Protein AF-A0A1W9HRE6-F1 (afdb_monomer)

Radius of gyration: 14.44 Å; Cα contacts (8 Å, |Δi|>4): 133; chains: 1; bounding box: 29×42×31 Å

Mean predicted aligned error: 3.43 Å

InterPro domains:
  IPR016024 Armadillo-type fold [SSF48371] (7-122)
  IPR018568 Domain of unknown function DUF2019 [PF09450] (14-117)
  IPR042236 Phosphoinositide 3-kinase, accessory (PIK) domain superfamily [G3DSA:1.25.40.70] (9-119)

Nearest PDB structures (foldseek):
  2i9c-assembly1_A  TM=9.253E-01  e=2.534E-08  Rhodopseudomonas palustris
  8rbz-assembly1_d  TM=4.312E-01  e=3.064E+00  Homo sapiens
  5qsx-assembly3_B  TM=4.733E-01  e=9.898E+00  Homo sapiens

pLDDT: mean 94.48, std 10.14, range [32.41, 98.62]

Sequence (124 aa):
MRKKEKIENYTSADLVKLYEENALKMYNALNEYDVKKYNKLYDKNSLIIIELKKRPGDHRRDLLPLLDHTNMGVRFQAANTTFVFAPDKARTVLENIASSRRFPLAGDAGMILSALDDGTGKLD

Organism: NCBI:txid1951219

Solvent-accessible surface area (backbone atoms only — not comparable to full-atom values): 6784 Å² total; per-residue (Å²): 132,81,78,85,72,60,76,87,77,52,52,72,71,55,45,46,52,52,42,49,56,38,30,49,52,27,40,51,21,58,77,67,68,35,59,68,60,22,52,59,34,50,54,53,42,51,53,46,52,54,54,27,50,71,38,92,86,39,48,43,64,74,41,54,72,36,56,74,43,91,51,68,44,33,19,52,55,29,22,54,58,28,23,75,81,40,47,70,64,20,48,53,50,35,52,55,40,30,72,60,71,51,72,67,60,10,56,55,31,43,54,51,52,51,27,50,73,74,62,80,41,84,60,113

Structure (mmCIF, N/CA/C/O backbone):
data_AF-A0A1W9HRE6-F1
#
_entry.id   AF-A0A1W9HRE6-F1
#
loop_
_atom_site.group_PDB
_atom_site.id
_atom_site.type_symbol
_atom_site.label_atom_id
_atom_site.label_alt_id
_atom_site.label_comp_id
_atom_site.label_asym_id
_atom_site.label_entity_id
_atom_site.label_seq_id
_atom_site.pdbx_PDB_ins_code
_atom_site.Cartn_x
_atom_site.Cartn_y
_atom_site.Cartn_z
_atom_site.occupancy
_atom_site.B_iso_or_equiv
_atom_site.auth_seq_id
_atom_site.auth_comp_id
_atom_site.auth_asym_id
_atom_site.auth_atom_id
_atom_site.pdbx_PDB_model_num
ATOM 1 N N . MET A 1 1 ? -9.680 27.231 8.731 1.00 32.41 1 MET A N 1
ATOM 2 C CA . MET A 1 1 ? -9.102 25.923 9.124 1.00 32.41 1 MET A CA 1
ATOM 3 C C . MET A 1 1 ? -10.155 25.144 9.898 1.00 32.41 1 MET A C 1
ATOM 5 O O . MET A 1 1 ? -10.482 25.557 11.002 1.00 32.41 1 MET A O 1
ATOM 9 N N . ARG A 1 2 ? -10.735 24.071 9.339 1.00 38.66 2 ARG A N 1
ATOM 10 C CA . ARG A 1 2 ? -11.579 23.159 10.136 1.00 38.66 2 ARG A CA 1
ATOM 11 C C . ARG A 1 2 ? -10.702 22.534 11.229 1.00 38.66 2 ARG A C 1
ATOM 13 O O . ARG A 1 2 ? -9.559 22.171 10.941 1.00 38.66 2 ARG A O 1
ATOM 20 N N . LYS A 1 3 ? -11.204 22.460 12.471 1.00 47.12 3 LYS A N 1
ATOM 21 C CA . LYS A 1 3 ? -10.594 21.661 13.550 1.00 47.12 3 LYS A CA 1
ATOM 22 C C . LYS A 1 3 ? -10.225 20.303 12.949 1.00 47.12 3 LYS A C 1
ATOM 24 O O . LYS A 1 3 ? -11.060 19.711 12.274 1.00 47.12 3 LYS A O 1
ATOM 29 N N . LYS A 1 4 ? -8.985 19.838 13.132 1.00 60.50 4 LYS A N 1
ATOM 30 C CA . LYS A 1 4 ? -8.623 18.462 12.770 1.00 60.50 4 LYS A CA 1
ATOM 31 C C . LYS A 1 4 ? -9.493 17.540 13.624 1.00 60.50 4 LYS A C 1
ATOM 33 O O . LYS A 1 4 ? -9.202 17.357 14.802 1.00 60.50 4 LYS A O 1
ATOM 38 N N . GLU A 1 5 ? -10.590 17.050 13.063 1.00 71.62 5 GLU A N 1
ATOM 39 C CA . GLU A 1 5 ? -11.383 15.999 13.689 1.00 71.62 5 GLU A CA 1
ATOM 40 C C . GLU A 1 5 ? -10.492 14.776 13.892 1.00 71.62 5 GLU A C 1
ATOM 42 O O . GLU A 1 5 ? -9.625 14.479 13.063 1.00 71.62 5 GLU A O 1
ATOM 47 N N . LYS A 1 6 ? -10.656 14.113 15.039 1.00 86.69 6 LYS A N 1
ATOM 48 C CA . LYS A 1 6 ? -9.903 12.901 15.351 1.00 86.69 6 LYS A CA 1
ATOM 49 C C . LYS A 1 6 ? -10.276 11.813 14.350 1.00 86.69 6 LYS A C 1
ATOM 51 O O . LYS A 1 6 ? -11.442 11.681 13.995 1.00 86.69 6 LYS A O 1
ATOM 56 N N . ILE A 1 7 ? -9.287 11.029 13.931 1.00 89.50 7 ILE A N 1
ATOM 57 C CA . ILE A 1 7 ? -9.458 9.950 12.948 1.00 89.50 7 ILE A CA 1
ATOM 58 C C . ILE A 1 7 ? -10.491 8.899 13.394 1.00 89.50 7 ILE A C 1
ATOM 60 O O . ILE A 1 7 ? -11.217 8.356 12.572 1.00 89.50 7 ILE A O 1
ATOM 64 N N . GLU A 1 8 ? -10.620 8.717 14.708 1.00 90.94 8 GLU A N 1
ATOM 65 C CA . GLU A 1 8 ? -11.601 7.865 15.396 1.00 90.94 8 GLU A CA 1
ATOM 66 C C . GLU A 1 8 ? -13.058 8.209 15.034 1.00 90.94 8 GLU A C 1
ATOM 68 O O . GLU A 1 8 ? -13.923 7.340 15.041 1.00 90.94 8 GLU A O 1
ATOM 73 N N . ASN A 1 9 ? -13.338 9.471 14.689 1.00 92.44 9 ASN A N 1
ATOM 74 C CA . ASN A 1 9 ? -14.693 9.937 14.384 1.00 92.44 9 ASN A CA 1
ATOM 75 C C . ASN A 1 9 ? -15.107 9.685 12.926 1.00 92.44 9 ASN A C 1
ATOM 77 O O . ASN A 1 9 ? -16.263 9.912 12.576 1.0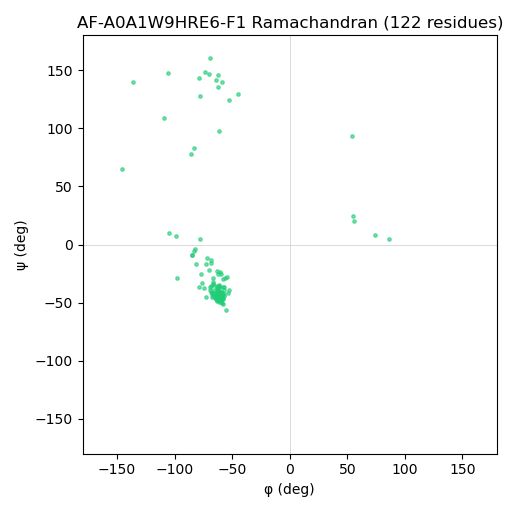0 92.44 9 ASN A O 1
ATOM 81 N N . TYR A 1 10 ? -14.180 9.261 12.064 1.00 94.12 10 TYR A N 1
ATOM 82 C CA . TYR A 1 10 ? -14.472 9.004 10.657 1.00 94.12 10 TYR A CA 1
ATOM 83 C C . TYR A 1 10 ? -15.157 7.647 10.491 1.00 94.12 10 TYR A C 1
ATOM 85 O O . TYR A 1 10 ? -14.817 6.665 11.159 1.00 94.12 10 TYR A O 1
ATOM 93 N N . THR A 1 11 ? -16.101 7.547 9.556 1.00 96.38 11 THR A N 1
ATOM 94 C CA . THR A 1 11 ? -16.631 6.236 9.162 1.00 96.38 11 THR A CA 1
ATOM 95 C C . THR A 1 11 ? -15.562 5.443 8.407 1.00 96.38 11 THR A C 1
ATOM 97 O O . THR A 1 11 ? -14.604 6.019 7.890 1.00 96.38 11 THR A O 1
ATOM 100 N N . SER A 1 12 ? -15.698 4.115 8.316 1.00 96.50 12 SER A N 1
ATOM 101 C CA . SER A 1 12 ? -14.717 3.308 7.569 1.00 96.50 12 SER A CA 1
ATOM 102 C C . SER A 1 12 ? -14.678 3.721 6.095 1.00 96.50 12 SER A C 1
ATOM 104 O O . SER A 1 12 ? -13.603 3.808 5.512 1.00 96.50 12 SER A O 1
ATOM 106 N N . ALA A 1 13 ? -15.827 4.095 5.524 1.00 97.06 13 ALA A N 1
ATOM 107 C CA . ALA A 1 13 ? -15.914 4.623 4.167 1.00 97.06 13 ALA A CA 1
ATOM 108 C C . ALA A 1 13 ? -15.150 5.949 3.996 1.00 97.06 13 ALA A C 1
ATOM 110 O O . ALA A 1 13 ? -14.468 6.137 2.989 1.00 97.06 13 ALA A O 1
ATOM 111 N N . ASP A 1 14 ? -15.221 6.859 4.972 1.00 97.50 14 ASP A N 1
ATOM 112 C CA . ASP A 1 14 ? -14.458 8.111 4.904 1.00 97.50 14 ASP A CA 1
ATOM 113 C C . ASP A 1 14 ? -12.953 7.867 5.065 1.00 97.50 14 ASP A C 1
ATOM 115 O O . ASP A 1 14 ? -12.145 8.506 4.392 1.00 97.50 14 ASP A O 1
ATOM 119 N N . LEU A 1 15 ? -12.568 6.908 5.912 1.00 97.94 15 LEU A N 1
ATOM 120 C CA . LEU A 1 15 ? -11.177 6.480 6.053 1.00 97.94 15 LEU A CA 1
ATOM 121 C C . LEU A 1 15 ? -10.631 5.873 4.757 1.00 97.94 15 LEU A C 1
ATOM 123 O O . LEU A 1 15 ? -9.515 6.212 4.372 1.00 97.94 15 LEU A O 1
ATOM 127 N N . VAL A 1 16 ? -11.412 5.046 4.051 1.00 98.19 16 VAL A N 1
ATOM 128 C CA . VAL A 1 16 ? -11.030 4.500 2.735 1.00 98.19 16 VAL A CA 1
ATOM 129 C C . VAL A 1 16 ? -10.802 5.622 1.718 1.00 98.19 16 VAL A C 1
ATOM 131 O O . VAL A 1 16 ? -9.766 5.636 1.055 1.00 98.19 16 VAL A O 1
ATOM 134 N N . LYS A 1 17 ? -11.701 6.612 1.646 1.00 98.00 17 LYS A N 1
ATOM 135 C CA . LYS A 1 17 ? -11.525 7.777 0.758 1.00 98.00 17 LYS A CA 1
ATOM 136 C C . LYS A 1 17 ? -10.268 8.575 1.101 1.00 98.00 17 LYS A C 1
ATOM 138 O O . LYS A 1 17 ? -9.485 8.919 0.220 1.00 98.00 17 LYS A O 1
ATOM 143 N N . LEU A 1 18 ? -10.037 8.846 2.387 1.00 97.31 18 LEU A N 1
ATOM 144 C CA . LEU A 1 18 ? -8.835 9.554 2.835 1.00 97.31 18 LEU A CA 1
ATOM 145 C C . LEU A 1 18 ? -7.555 8.772 2.529 1.00 97.31 18 LEU A C 1
ATOM 147 O O . LEU A 1 18 ? -6.542 9.377 2.172 1.00 97.31 18 LEU A O 1
ATOM 151 N N . TYR A 1 19 ? -7.597 7.449 2.670 1.00 98.38 19 TYR A N 1
ATOM 152 C CA . TYR A 1 19 ? -6.484 6.564 2.356 1.00 98.38 19 TYR A CA 1
ATOM 153 C C . TYR A 1 19 ? -6.129 6.624 0.869 1.00 98.38 19 TYR A C 1
ATOM 155 O O . TYR A 1 19 ? -4.963 6.822 0.521 1.00 98.38 19 TYR A O 1
ATOM 163 N N . GLU A 1 20 ? -7.135 6.505 -0.001 1.00 98.56 20 GLU A N 1
ATOM 164 C CA . GLU A 1 20 ? -6.996 6.604 -1.455 1.00 98.56 20 GLU A CA 1
ATOM 165 C C . GLU A 1 20 ? -6.411 7.964 -1.861 1.00 98.56 20 GLU A C 1
ATOM 167 O O . GLU A 1 20 ? -5.400 8.034 -2.565 1.00 98.56 20 GLU A O 1
ATOM 172 N N . GLU A 1 21 ? -6.979 9.058 -1.347 1.00 98.25 21 GLU A N 1
ATOM 173 C CA . GLU A 1 21 ? -6.492 10.408 -1.620 1.00 98.25 21 GLU A CA 1
ATOM 174 C C . GLU A 1 21 ? -5.036 10.614 -1.191 1.00 98.25 21 GLU A C 1
ATOM 176 O O . GLU A 1 21 ? -4.256 11.275 -1.884 1.00 98.25 21 GLU A O 1
ATOM 181 N N . ASN A 1 22 ? -4.663 10.108 -0.017 1.00 97.94 22 ASN A N 1
ATOM 182 C CA . ASN A 1 22 ? -3.294 10.199 0.470 1.00 97.94 22 ASN A CA 1
ATOM 183 C C . ASN A 1 22 ? -2.356 9.337 -0.373 1.00 97.94 22 ASN A C 1
ATOM 185 O O . ASN A 1 22 ? -1.279 9.820 -0.707 1.00 97.94 22 ASN A O 1
ATOM 189 N N . ALA A 1 23 ? -2.760 8.129 -0.776 1.00 98.00 23 ALA A N 1
ATOM 190 C CA . ALA A 1 23 ? -1.964 7.265 -1.645 1.00 98.00 23 ALA A CA 1
ATOM 191 C C . ALA A 1 23 ? -1.708 7.917 -3.017 1.00 98.00 23 ALA A C 1
ATOM 193 O O . ALA A 1 23 ? -0.577 7.897 -3.506 1.00 98.00 23 ALA A O 1
ATOM 194 N N . LEU A 1 24 ? -2.707 8.595 -3.595 1.00 98.25 24 LEU A N 1
ATOM 195 C CA . LEU A 1 24 ? -2.529 9.420 -4.798 1.00 98.25 24 LEU A CA 1
ATOM 196 C C . LEU A 1 24 ? -1.508 10.543 -4.572 1.00 98.25 24 LEU A C 1
ATOM 198 O O . LEU A 1 24 ? -0.593 10.741 -5.372 1.00 98.25 24 LEU A O 1
ATOM 202 N N . LYS A 1 25 ? -1.634 11.275 -3.459 1.00 98.25 25 LYS A N 1
ATOM 203 C CA . LYS A 1 25 ? -0.716 12.373 -3.114 1.00 98.25 2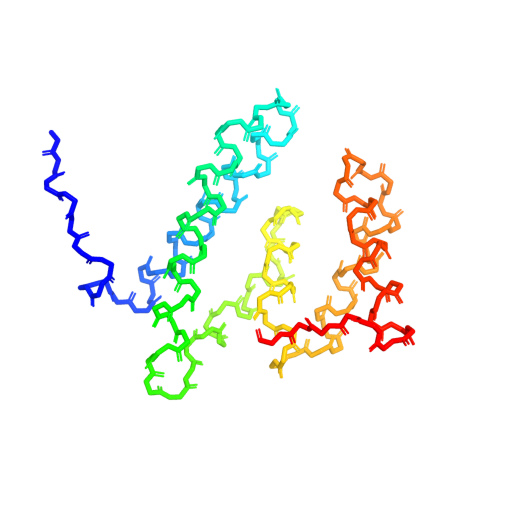5 LYS A CA 1
ATOM 204 C C . LYS A 1 25 ? 0.703 11.865 -2.827 1.00 98.25 25 LYS A C 1
ATOM 206 O O . LYS A 1 25 ? 1.654 12.566 -3.160 1.00 98.25 25 LYS A O 1
ATOM 211 N N . MET A 1 26 ? 0.850 10.675 -2.239 1.00 97.81 26 MET A N 1
ATOM 212 C CA . MET A 1 26 ? 2.137 10.005 -2.022 1.00 97.81 26 MET A CA 1
ATOM 213 C C . MET A 1 26 ? 2.782 9.657 -3.355 1.00 97.81 26 MET A C 1
ATOM 215 O O . MET A 1 26 ? 3.944 9.981 -3.563 1.00 97.81 26 MET A O 1
ATOM 219 N N . TYR A 1 27 ? 2.023 9.068 -4.280 1.00 97.25 27 TYR A N 1
ATOM 220 C CA . TYR A 1 27 ? 2.529 8.746 -5.611 1.00 97.25 27 TYR A CA 1
ATOM 221 C C . TYR A 1 27 ? 3.000 9.993 -6.369 1.00 97.25 27 TYR A C 1
ATOM 223 O O . TYR A 1 27 ? 4.076 9.993 -6.960 1.00 97.25 27 TYR A O 1
ATOM 231 N N . ASN A 1 28 ? 2.244 11.091 -6.291 1.00 97.38 28 ASN A N 1
ATOM 232 C CA . ASN A 1 28 ? 2.664 12.361 -6.882 1.00 97.38 28 ASN A CA 1
ATOM 233 C C . ASN A 1 28 ? 3.928 12.914 -6.210 1.00 97.38 28 ASN A C 1
ATOM 235 O O . ASN A 1 28 ? 4.858 13.296 -6.908 1.00 97.38 28 ASN A O 1
ATOM 239 N N . ALA A 1 29 ? 3.999 12.898 -4.875 1.00 97.38 29 ALA A N 1
ATOM 240 C CA . ALA A 1 29 ? 5.189 13.336 -4.144 1.00 97.38 29 ALA A CA 1
ATOM 241 C C . ALA A 1 29 ? 6.432 12.501 -4.496 1.00 97.38 29 ALA A C 1
ATOM 243 O O . ALA A 1 29 ? 7.522 13.051 -4.607 1.00 97.38 29 ALA A O 1
ATOM 244 N N . LEU A 1 30 ? 6.264 11.195 -4.721 1.00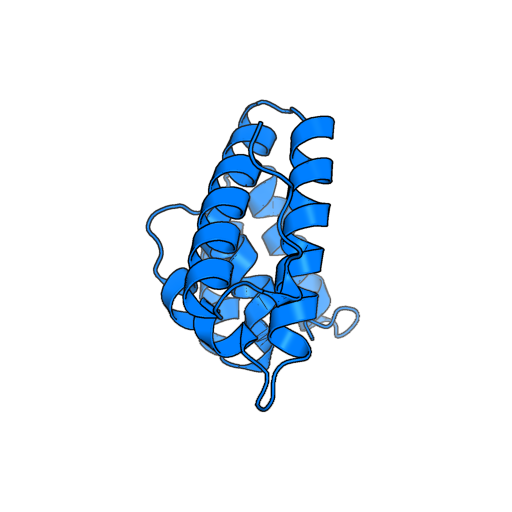 94.88 30 LEU A N 1
ATOM 245 C CA . LEU A 1 30 ? 7.330 10.305 -5.177 1.00 94.88 30 LEU A CA 1
ATOM 246 C C . LEU A 1 30 ? 7.848 10.713 -6.564 1.00 94.88 30 LEU A C 1
ATOM 248 O O . LEU A 1 30 ? 9.054 10.830 -6.753 1.00 94.88 30 LEU A O 1
ATOM 252 N N . ASN A 1 31 ? 6.943 10.993 -7.508 1.00 93.94 31 ASN A N 1
ATOM 253 C CA . ASN A 1 31 ? 7.298 11.461 -8.855 1.00 93.94 31 ASN A CA 1
ATOM 254 C C . ASN A 1 31 ? 7.932 12.865 -8.852 1.00 93.94 31 ASN A C 1
ATOM 256 O O . ASN A 1 31 ? 8.731 13.186 -9.727 1.00 93.94 31 ASN A O 1
ATOM 260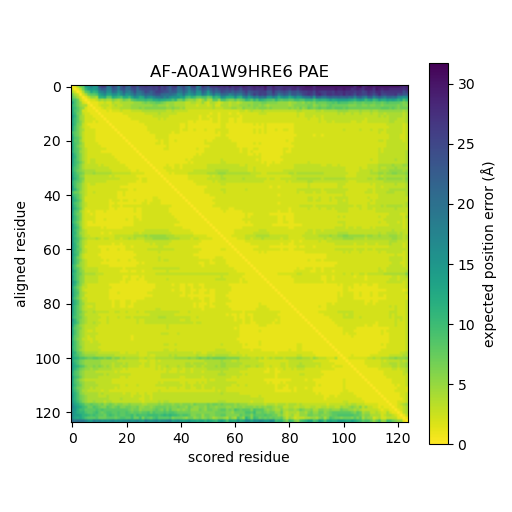 N N . GLU A 1 32 ? 7.580 13.697 -7.871 1.00 96.06 32 GLU A N 1
ATOM 261 C CA . GLU A 1 32 ? 8.154 15.029 -7.635 1.00 96.06 32 GLU A CA 1
ATOM 262 C C . GLU A 1 32 ? 9.485 14.977 -6.857 1.00 96.06 32 GLU A C 1
ATOM 264 O O . GLU A 1 32 ? 10.099 16.020 -6.640 1.00 96.06 32 GLU A O 1
ATOM 269 N N . TYR A 1 33 ? 9.931 13.794 -6.411 1.00 95.19 33 TYR A N 1
ATOM 270 C CA . TYR A 1 33 ? 11.050 13.612 -5.475 1.00 95.19 33 TYR A CA 1
ATOM 271 C C . TYR A 1 33 ? 10.898 14.403 -4.155 1.00 95.19 33 TYR A C 1
ATOM 273 O O . TYR A 1 33 ? 11.877 14.691 -3.462 1.00 95.19 33 TYR A O 1
ATOM 281 N N . ASP A 1 34 ? 9.664 14.724 -3.754 1.00 97.50 34 ASP A N 1
ATOM 282 C CA . ASP A 1 34 ? 9.353 15.412 -2.499 1.00 97.50 34 ASP A CA 1
ATOM 283 C C . ASP A 1 34 ? 9.225 14.401 -1.349 1.00 97.50 34 ASP A C 1
ATOM 285 O O . ASP A 1 34 ? 8.136 14.033 -0.892 1.00 97.50 34 ASP A O 1
ATOM 289 N N . VAL A 1 35 ? 10.382 13.954 -0.860 1.00 95.44 35 VAL A N 1
ATOM 290 C CA . VAL A 1 35 ? 10.500 12.974 0.233 1.00 95.44 35 VAL A CA 1
ATOM 291 C C . VAL A 1 35 ? 9.801 13.454 1.509 1.00 95.44 35 VAL A C 1
ATOM 293 O O . VAL A 1 35 ? 9.173 12.670 2.222 1.00 95.44 35 VAL A O 1
ATOM 296 N N . LYS A 1 36 ? 9.853 14.758 1.807 1.00 97.88 36 LYS A N 1
ATOM 297 C CA . LYS A 1 36 ? 9.239 15.318 3.019 1.00 97.88 36 LYS A CA 1
ATOM 298 C C . LYS A 1 36 ? 7.717 15.206 2.966 1.00 97.88 36 LYS A C 1
ATOM 300 O O . LYS A 1 36 ? 7.085 14.837 3.961 1.00 97.88 36 LYS A O 1
ATO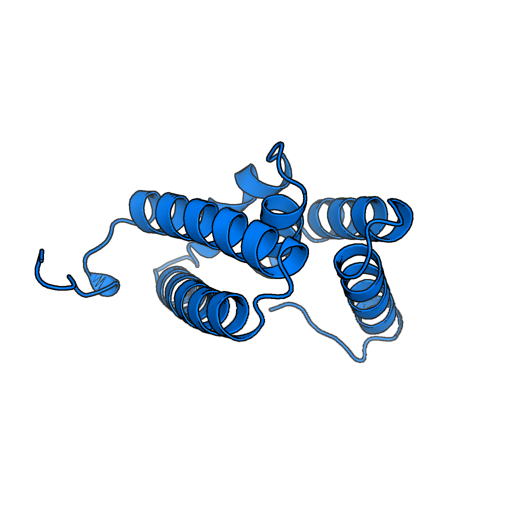M 305 N N . LYS A 1 37 ? 7.119 15.534 1.821 1.00 97.69 37 LYS A N 1
ATOM 306 C CA . LYS A 1 37 ? 5.679 15.385 1.588 1.00 97.69 37 LYS A CA 1
ATOM 307 C C . LYS A 1 37 ? 5.280 13.918 1.560 1.00 97.69 37 LYS A C 1
ATOM 309 O O . LYS A 1 37 ? 4.273 13.586 2.184 1.00 97.69 37 LYS A O 1
ATOM 314 N N . TYR A 1 38 ? 6.078 13.063 0.919 1.00 96.88 38 TYR A N 1
ATOM 315 C CA . TYR A 1 38 ? 5.864 11.618 0.913 1.00 96.88 38 TYR A CA 1
ATOM 316 C C . TYR A 1 38 ? 5.787 11.062 2.341 1.00 96.88 38 TYR A C 1
ATOM 318 O O . TYR A 1 38 ? 4.748 10.527 2.718 1.00 96.88 38 TYR A O 1
ATOM 326 N N . ASN A 1 39 ? 6.810 11.293 3.172 1.00 96.56 39 ASN A N 1
ATOM 327 C CA . ASN A 1 39 ? 6.865 10.780 4.547 1.00 96.56 39 ASN A CA 1
ATOM 328 C C . ASN A 1 39 ? 5.690 11.279 5.396 1.00 96.56 39 ASN A C 1
ATOM 330 O O . ASN A 1 39 ? 5.014 10.504 6.064 1.00 96.56 39 ASN A O 1
ATOM 334 N N . LYS A 1 40 ? 5.352 12.570 5.290 1.00 97.44 40 LYS A N 1
ATOM 335 C CA . LYS A 1 40 ? 4.199 13.133 6.007 1.00 97.44 40 LYS A CA 1
ATOM 336 C C . LYS A 1 40 ? 2.870 12.485 5.603 1.00 97.44 40 LYS A C 1
ATOM 338 O O . LYS A 1 40 ? 1.945 12.430 6.414 1.00 97.44 40 LYS A O 1
ATOM 343 N N . LEU A 1 41 ? 2.713 12.095 4.340 1.00 97.50 41 LEU A N 1
ATOM 344 C CA . LEU A 1 41 ? 1.512 11.408 3.863 1.00 97.50 41 LEU A CA 1
ATOM 345 C C . LEU A 1 41 ? 1.526 9.924 4.246 1.00 97.50 41 LEU A C 1
ATOM 347 O O . LEU A 1 41 ? 0.480 9.408 4.630 1.00 97.50 41 LEU A O 1
ATOM 351 N N . TYR A 1 42 ? 2.696 9.286 4.226 1.00 95.69 42 TYR A N 1
ATOM 352 C CA . TYR A 1 42 ? 2.896 7.922 4.710 1.00 95.69 42 TYR A CA 1
ATOM 353 C C . TYR A 1 42 ? 2.484 7.779 6.182 1.00 95.69 42 TYR A C 1
ATOM 355 O O . TYR A 1 42 ? 1.709 6.884 6.520 1.00 95.69 42 TYR A O 1
ATOM 363 N N . ASP A 1 43 ? 2.893 8.715 7.044 1.00 96.44 43 ASP A N 1
ATOM 364 C CA . ASP A 1 43 ? 2.498 8.728 8.460 1.00 96.44 43 ASP A CA 1
ATOM 365 C C . ASP A 1 43 ? 0.976 8.839 8.623 1.00 96.44 43 ASP A C 1
ATOM 367 O O . ASP A 1 43 ? 0.362 8.156 9.444 1.00 96.44 43 ASP A O 1
ATOM 371 N N . LYS A 1 44 ? 0.331 9.681 7.807 1.00 95.94 44 LYS A N 1
ATOM 372 C CA . LYS A 1 44 ? -1.132 9.817 7.818 1.00 95.94 44 LYS A CA 1
ATOM 373 C C . LYS A 1 44 ? -1.829 8.540 7.366 1.00 95.94 44 LYS A C 1
ATOM 375 O O . LYS A 1 44 ? -2.829 8.172 7.975 1.00 95.94 44 LYS A O 1
ATOM 380 N N . ASN A 1 45 ? -1.322 7.876 6.327 1.00 95.69 45 ASN A N 1
ATOM 381 C CA . ASN A 1 45 ? -1.879 6.600 5.884 1.00 95.69 45 ASN A CA 1
ATOM 382 C C . ASN A 1 45 ? -1.680 5.506 6.925 1.00 95.69 45 ASN A C 1
ATOM 384 O O . ASN A 1 45 ? -2.620 4.767 7.194 1.00 95.69 45 ASN A O 1
ATOM 388 N N . SER A 1 46 ? -0.527 5.469 7.589 1.00 96.25 46 SER A N 1
ATOM 389 C CA . SER A 1 46 ? -0.278 4.551 8.703 1.00 96.25 46 SER A CA 1
ATOM 390 C C . SER A 1 46 ? -1.314 4.717 9.820 1.00 96.25 46 SER A C 1
ATOM 392 O O . SER A 1 46 ? -1.858 3.728 10.307 1.00 96.25 46 SER A O 1
ATOM 394 N N . LEU A 1 47 ? -1.675 5.957 10.178 1.00 96.62 47 LEU A N 1
ATOM 395 C CA . LEU A 1 47 ? -2.733 6.211 11.166 1.00 96.62 47 LEU A CA 1
ATOM 396 C C . LEU A 1 47 ? -4.106 5.689 10.713 1.00 96.62 47 LEU A C 1
ATOM 398 O O . LEU A 1 47 ? -4.843 5.149 11.536 1.00 96.62 47 LEU A O 1
ATOM 402 N N . ILE A 1 48 ? -4.440 5.816 9.424 1.00 97.50 48 ILE A N 1
ATOM 403 C CA . ILE A 1 48 ? -5.684 5.269 8.861 1.00 97.50 48 ILE A CA 1
ATOM 404 C C . ILE A 1 48 ? -5.688 3.739 8.933 1.00 97.50 48 ILE A C 1
ATOM 406 O O . ILE A 1 48 ? -6.671 3.156 9.383 1.00 97.50 48 ILE A O 1
ATOM 410 N N . ILE A 1 49 ? -4.587 3.090 8.544 1.00 97.44 49 ILE A N 1
ATOM 411 C CA . ILE A 1 49 ? -4.446 1.628 8.597 1.00 97.44 49 ILE A CA 1
ATOM 412 C C . ILE A 1 49 ? -4.625 1.125 10.032 1.00 97.44 49 ILE A C 1
ATOM 414 O O . ILE A 1 49 ? -5.364 0.169 10.259 1.00 97.44 49 ILE A O 1
ATOM 418 N N . ILE A 1 50 ? -3.987 1.784 11.005 1.00 97.00 50 ILE A N 1
ATOM 419 C CA . ILE A 1 50 ? -4.096 1.439 12.428 1.00 97.00 50 ILE A CA 1
ATOM 420 C C . ILE A 1 50 ? -5.544 1.557 12.909 1.00 97.00 50 ILE A C 1
ATOM 422 O O . ILE A 1 50 ? -6.030 0.671 13.608 1.00 97.00 50 ILE A O 1
ATOM 426 N N . GLU A 1 51 ? -6.235 2.636 12.546 1.00 97.62 51 GLU A N 1
ATOM 427 C CA . GLU A 1 51 ? -7.632 2.844 1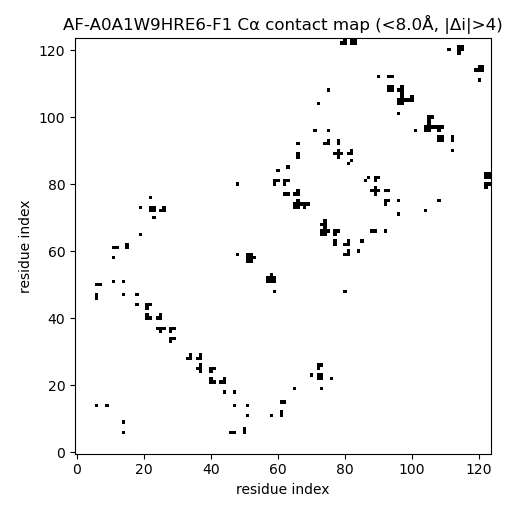2.927 1.00 97.62 51 GLU A CA 1
ATOM 428 C C . GLU A 1 51 ? -8.557 1.788 12.301 1.00 97.62 51 GLU A C 1
ATOM 430 O O . GLU A 1 51 ? -9.368 1.192 13.006 1.00 97.62 51 GLU A O 1
ATOM 435 N N . LEU A 1 52 ? -8.393 1.476 11.011 1.00 97.88 52 LEU A N 1
ATOM 436 C CA . LEU A 1 52 ? -9.155 0.413 10.346 1.00 97.88 52 LEU A CA 1
ATOM 437 C C . LEU A 1 52 ? -8.887 -0.966 10.975 1.00 97.88 52 LEU A C 1
ATOM 439 O O . LEU A 1 52 ? -9.833 -1.719 11.207 1.00 97.88 52 LEU A O 1
ATOM 443 N N . LYS A 1 53 ? -7.626 -1.273 11.314 1.00 97.19 53 LYS A N 1
ATOM 444 C CA . LYS A 1 53 ? -7.223 -2.535 11.965 1.00 97.19 53 LYS A CA 1
ATOM 445 C C . LYS A 1 53 ? -7.860 -2.706 13.345 1.00 97.19 53 LYS A C 1
ATOM 447 O O . LYS A 1 53 ? -8.227 -3.815 13.717 1.00 97.19 53 LYS A O 1
ATOM 452 N N . LYS A 1 54 ? -8.010 -1.615 14.105 1.00 96.81 54 LYS A N 1
ATOM 453 C CA . LYS A 1 54 ? -8.609 -1.622 15.453 1.0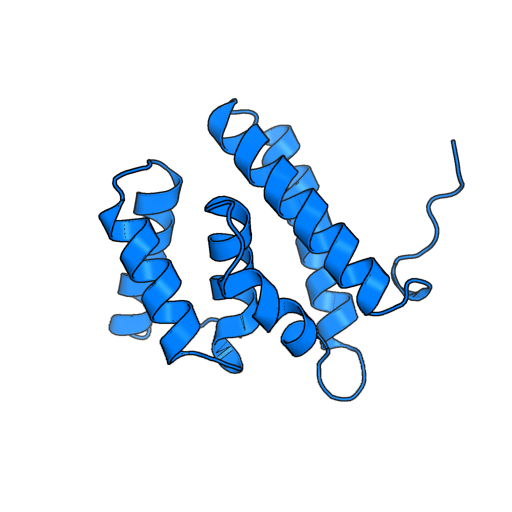0 96.81 54 LYS A CA 1
ATOM 454 C C . LYS A 1 54 ? -10.112 -1.886 15.459 1.00 96.81 54 LYS A C 1
ATOM 456 O O . LYS A 1 54 ? -10.651 -2.269 16.498 1.00 96.81 54 LYS A O 1
ATOM 461 N N . ARG A 1 55 ? -10.805 -1.641 14.347 1.00 96.31 55 ARG A N 1
ATOM 462 C CA . ARG A 1 55 ? -12.260 -1.810 14.285 1.00 96.31 55 ARG A CA 1
ATOM 463 C C . ARG A 1 55 ? -12.645 -3.290 14.339 1.00 96.31 55 ARG A C 1
ATOM 465 O O . ARG A 1 55 ? -11.908 -4.123 13.805 1.00 96.31 55 ARG A O 1
ATOM 472 N N . PRO A 1 56 ? -13.795 -3.635 14.949 1.00 96.69 56 PRO A N 1
ATOM 473 C CA . PRO A 1 56 ? -14.266 -5.014 15.000 1.00 96.69 56 PRO A CA 1
ATOM 474 C C . PRO A 1 56 ? -14.306 -5.646 13.608 1.00 96.69 56 PRO A C 1
ATOM 476 O O . PRO A 1 56 ? -14.935 -5.120 12.698 1.00 96.69 56 PRO A O 1
ATOM 479 N N . GLY A 1 57 ? -13.621 -6.776 13.446 1.00 95.06 57 GLY A N 1
ATOM 480 C CA . GLY A 1 57 ? -13.527 -7.465 12.162 1.00 95.06 57 GLY A CA 1
ATOM 481 C C . GLY A 1 57 ? -12.405 -6.981 11.241 1.00 95.06 57 GLY A C 1
ATOM 482 O O . GLY A 1 57 ? -12.317 -7.507 10.142 1.00 95.06 57 GLY A O 1
ATOM 483 N N . ASP A 1 58 ? -11.529 -6.066 11.660 1.00 97.25 58 ASP A N 1
ATOM 484 C CA . ASP A 1 58 ? -10.433 -5.521 10.845 1.00 97.25 58 ASP A CA 1
ATOM 485 C C . ASP A 1 58 ? -10.924 -4.957 9.500 1.00 97.25 58 ASP A C 1
ATOM 487 O O . ASP A 1 58 ? -11.057 -5.645 8.479 1.00 97.25 58 ASP A O 1
ATOM 491 N N . HIS A 1 59 ? -11.188 -3.656 9.510 1.00 97.81 59 HIS A N 1
ATOM 492 C CA . HIS A 1 59 ? -11.737 -2.934 8.371 1.00 97.81 59 HIS A CA 1
ATOM 493 C C . HIS A 1 59 ? -10.697 -2.613 7.294 1.00 97.81 59 HIS A C 1
ATOM 495 O O . HIS A 1 59 ? -11.032 -1.979 6.297 1.00 97.81 59 HIS A O 1
ATOM 501 N N . ARG A 1 60 ? -9.441 -3.069 7.414 1.00 98.25 60 ARG A N 1
ATOM 502 C CA . ARG A 1 60 ? -8.488 -2.963 6.296 1.00 98.25 60 ARG A CA 1
ATOM 503 C C . ARG A 1 60 ? -8.975 -3.732 5.065 1.00 98.25 60 ARG A C 1
ATOM 505 O O . ARG A 1 60 ? -8.638 -3.352 3.949 1.00 98.25 60 ARG A O 1
ATOM 512 N N . ARG A 1 61 ? -9.843 -4.737 5.249 1.00 97.56 61 ARG A N 1
ATOM 513 C CA . ARG A 1 61 ? -10.576 -5.416 4.165 1.00 97.56 61 ARG A CA 1
ATOM 514 C C . ARG A 1 61 ? -11.372 -4.457 3.268 1.00 97.56 61 ARG A C 1
ATOM 516 O O . ARG A 1 61 ? -11.546 -4.745 2.088 1.00 97.56 61 ARG A O 1
ATOM 523 N N . ASP A 1 62 ? -11.803 -3.308 3.790 1.00 98.06 62 ASP A N 1
ATOM 524 C CA . ASP A 1 62 ? -12.575 -2.313 3.034 1.00 98.06 62 ASP A CA 1
ATOM 525 C C . ASP A 1 62 ? -11.714 -1.636 1.945 1.00 98.06 62 ASP A C 1
ATOM 527 O O . ASP A 1 62 ? -12.246 -1.006 1.034 1.00 98.06 62 ASP A O 1
ATOM 531 N N . LEU A 1 63 ? -10.384 -1.798 1.997 1.00 98.50 63 LEU A N 1
ATOM 532 C CA . LEU A 1 63 ? -9.435 -1.300 0.996 1.00 98.50 63 LEU A CA 1
ATOM 533 C C . LEU A 1 63 ? -9.248 -2.258 -0.196 1.00 98.50 63 LEU A C 1
ATOM 535 O O . LEU A 1 63 ? -8.630 -1.869 -1.183 1.00 98.50 63 LEU A O 1
ATOM 539 N N . LEU A 1 64 ? -9.784 -3.486 -0.148 1.00 98.50 64 LEU A N 1
ATOM 540 C CA . LEU A 1 64 ? -9.648 -4.482 -1.225 1.00 98.50 64 LEU A CA 1
ATOM 541 C C . LEU A 1 64 ? -10.063 -3.976 -2.621 1.00 98.50 64 LEU A C 1
ATOM 543 O O . LEU A 1 64 ? -9.366 -4.305 -3.585 1.00 98.50 64 LEU A O 1
ATOM 547 N N . PRO A 1 65 ? -11.131 -3.164 -2.781 1.00 98.50 65 PRO A N 1
ATOM 548 C CA . PRO A 1 65 ? -11.487 -2.609 -4.087 1.00 98.50 65 PRO A CA 1
ATOM 549 C C . PRO A 1 65 ? -10.381 -1.742 -4.711 1.00 98.50 65 PRO A C 1
ATOM 551 O O . PRO A 1 65 ? -10.297 -1.633 -5.932 1.00 98.50 65 PRO A O 1
ATOM 554 N N . LEU A 1 66 ? -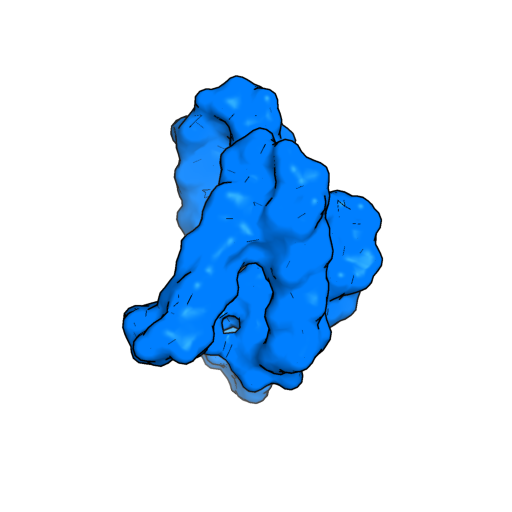9.490 -1.157 -3.898 1.00 98.62 66 LEU A N 1
ATOM 555 C CA . LEU A 1 66 ? -8.396 -0.310 -4.382 1.00 98.62 66 LEU A CA 1
ATOM 556 C C . LEU A 1 66 ? -7.286 -1.096 -5.098 1.00 98.62 66 LEU A C 1
ATOM 558 O O . LEU A 1 66 ? -6.456 -0.490 -5.776 1.00 98.62 66 LEU A O 1
ATOM 562 N N . LEU A 1 67 ? -7.285 -2.432 -5.020 1.00 98.50 67 LEU A N 1
ATOM 563 C CA . LEU A 1 67 ? -6.395 -3.283 -5.821 1.00 98.50 67 LEU A CA 1
ATOM 564 C C . LEU A 1 67 ? -6.646 -3.134 -7.331 1.00 98.50 67 LEU A C 1
ATOM 566 O O . LEU A 1 67 ? -5.721 -3.319 -8.122 1.00 98.50 67 LEU A O 1
ATOM 570 N N . ASP A 1 68 ? -7.860 -2.743 -7.727 1.00 98.25 68 ASP A N 1
ATOM 571 C CA . ASP A 1 68 ? -8.246 -2.519 -9.127 1.00 98.25 68 ASP A CA 1
ATOM 572 C C . ASP A 1 68 ? -8.198 -1.034 -9.530 1.00 98.25 68 ASP A C 1
ATOM 574 O O . ASP A 1 68 ? -8.617 -0.663 -10.627 1.00 98.25 68 ASP A O 1
ATOM 578 N N . HIS A 1 69 ? -7.689 -0.158 -8.658 1.00 98.44 69 HIS A N 1
ATOM 579 C CA . HIS A 1 69 ? -7.661 1.279 -8.909 1.00 98.44 69 HIS A CA 1
ATOM 580 C C . HIS A 1 69 ? -6.796 1.635 -10.138 1.00 98.44 69 HIS A C 1
ATOM 582 O O . HIS A 1 69 ? -5.761 1.026 -10.407 1.00 98.44 69 HIS A O 1
ATOM 588 N N . THR A 1 70 ? -7.175 2.670 -10.889 1.00 97.69 70 THR A N 1
ATOM 589 C CA . THR A 1 70 ? -6.479 3.054 -12.136 1.00 97.69 70 THR A CA 1
ATOM 590 C C . THR A 1 70 ? -5.054 3.566 -11.893 1.00 97.69 70 THR A C 1
ATOM 592 O O . THR A 1 70 ? -4.146 3.333 -12.692 1.00 97.69 70 THR A O 1
ATOM 595 N N . ASN A 1 71 ? -4.831 4.251 -10.770 1.00 97.94 71 ASN A N 1
ATOM 596 C CA . ASN A 1 71 ? -3.519 4.743 -10.358 1.00 97.94 71 ASN A CA 1
ATOM 597 C C . ASN A 1 71 ? -2.635 3.636 -9.750 1.00 97.94 71 ASN A C 1
ATOM 599 O O . ASN A 1 71 ? -3.010 2.977 -8.781 1.00 97.94 71 ASN A O 1
ATOM 603 N N . MET A 1 72 ? -1.416 3.500 -10.280 1.00 97.44 72 MET A N 1
ATOM 604 C CA . MET A 1 72 ? -0.421 2.511 -9.851 1.00 97.44 72 MET A CA 1
ATOM 605 C C . MET A 1 72 ? -0.006 2.642 -8.378 1.00 97.44 72 MET A C 1
ATOM 607 O O . MET A 1 72 ? 0.128 1.625 -7.704 1.00 97.44 72 MET A O 1
ATOM 611 N N . GLY A 1 73 ? 0.174 3.862 -7.868 1.00 97.06 73 GLY A N 1
ATOM 612 C CA . GLY A 1 73 ? 0.562 4.093 -6.477 1.00 97.06 73 GLY A CA 1
ATOM 613 C C . GLY A 1 73 ? -0.537 3.724 -5.481 1.00 97.06 73 GLY A C 1
ATOM 614 O O . GLY A 1 73 ? -0.239 3.164 -4.431 1.00 97.06 73 GLY A O 1
ATOM 615 N N . VAL A 1 74 ? -1.807 3.948 -5.833 1.00 98.56 74 VAL A N 1
ATOM 616 C CA . VAL A 1 74 ? -2.946 3.492 -5.014 1.00 98.56 74 VAL A CA 1
ATOM 617 C C . VAL A 1 74 ? -2.969 1.969 -4.929 1.00 98.56 74 VAL A C 1
ATOM 619 O O . VAL A 1 74 ? -3.031 1.424 -3.829 1.00 98.56 74 VAL A O 1
ATOM 622 N N . ARG A 1 75 ? -2.825 1.283 -6.071 1.00 98.62 75 ARG A N 1
ATOM 623 C CA . ARG A 1 75 ? -2.749 -0.184 -6.109 1.00 98.62 75 ARG A CA 1
ATOM 624 C C . ARG A 1 75 ? -1.586 -0.725 -5.281 1.00 98.62 75 ARG A C 1
ATOM 626 O O . ARG A 1 75 ? -1.771 -1.691 -4.553 1.00 98.62 75 ARG A O 1
ATOM 633 N N . PHE A 1 76 ? -0.415 -0.088 -5.356 1.00 98.31 76 PHE A N 1
ATOM 634 C CA . PHE A 1 76 ? 0.751 -0.468 -4.557 1.00 98.31 76 PHE A CA 1
ATOM 635 C C . PHE A 1 76 ? 0.460 -0.412 -3.054 1.00 98.31 76 PHE A C 1
ATOM 637 O O . PHE A 1 76 ? 0.709 -1.375 -2.334 1.00 98.31 76 PHE A O 1
ATOM 644 N N . GLN A 1 77 ? -0.080 0.709 -2.574 1.00 98.12 77 GLN A N 1
ATOM 645 C CA . GLN A 1 77 ? -0.383 0.884 -1.153 1.00 98.12 77 GLN A CA 1
ATOM 646 C C . GLN A 1 77 ? -1.449 -0.122 -0.690 1.00 98.12 77 GLN A C 1
ATOM 648 O O . GLN A 1 77 ? -1.267 -0.791 0.333 1.00 98.12 77 GLN A O 1
ATOM 653 N N . ALA A 1 78 ? -2.508 -0.298 -1.488 1.00 98.38 78 ALA A N 1
ATOM 654 C CA . ALA A 1 78 ? -3.568 -1.262 -1.214 1.00 98.38 78 ALA A CA 1
ATOM 655 C C . ALA A 1 78 ? -3.026 -2.697 -1.137 1.00 98.38 78 ALA A C 1
ATOM 657 O O . ALA A 1 78 ? -3.284 -3.376 -0.149 1.00 98.38 78 ALA A O 1
ATOM 658 N N . ALA A 1 79 ? -2.206 -3.126 -2.104 1.00 98.25 79 ALA A N 1
ATOM 659 C CA . ALA A 1 79 ? -1.610 -4.464 -2.130 1.00 98.25 79 ALA A CA 1
ATOM 660 C C . ALA A 1 79 ? -0.802 -4.773 -0.868 1.00 98.25 79 ALA A C 1
ATOM 662 O O . ALA A 1 79 ? -0.980 -5.833 -0.277 1.00 98.25 79 ALA A O 1
ATOM 663 N N . ASN A 1 80 ? 0.015 -3.824 -0.410 1.00 97.56 80 ASN A N 1
ATOM 664 C CA . ASN A 1 80 ? 0.756 -3.976 0.839 1.00 97.56 80 ASN A CA 1
ATOM 665 C C . ASN A 1 80 ? -0.171 -4.097 2.055 1.00 97.56 80 ASN A C 1
ATOM 667 O O . ASN A 1 80 ? 0.036 -4.940 2.920 1.00 97.56 80 ASN A O 1
ATOM 671 N N . THR A 1 81 ? -1.214 -3.270 2.108 1.00 97.88 81 THR A N 1
ATOM 672 C CA . THR A 1 81 ? -2.096 -3.170 3.280 1.00 97.88 81 THR A CA 1
ATOM 673 C C . THR A 1 81 ? -3.078 -4.337 3.386 1.00 97.88 81 THR A C 1
ATOM 675 O O . THR A 1 81 ? -3.455 -4.734 4.487 1.00 97.88 81 THR A O 1
ATOM 678 N N . THR A 1 82 ? -3.533 -4.875 2.252 1.00 98.00 82 THR A N 1
ATOM 679 C CA . THR A 1 82 ? -4.571 -5.914 2.205 1.00 98.00 82 THR A CA 1
ATOM 680 C C . THR A 1 82 ? -4.030 -7.304 1.905 1.00 98.00 82 THR A C 1
ATOM 682 O O . THR A 1 82 ? -4.821 -8.213 1.648 1.00 98.00 82 THR A O 1
ATOM 685 N N . PHE A 1 83 ? -2.707 -7.485 1.924 1.00 97.56 83 PHE A N 1
ATOM 686 C CA . PHE A 1 83 ? -2.065 -8.750 1.568 1.00 97.56 83 PHE A CA 1
ATOM 687 C C . PHE A 1 83 ? -2.622 -9.929 2.377 1.00 97.56 83 PHE A C 1
ATOM 689 O O . PHE A 1 83 ? -2.944 -10.964 1.807 1.00 97.56 83 PHE A O 1
ATOM 696 N N . VAL A 1 84 ? -2.848 -9.746 3.682 1.00 96.00 84 VAL A N 1
ATOM 697 C CA . VAL A 1 84 ? -3.397 -10.789 4.568 1.00 96.00 84 VAL A CA 1
ATOM 698 C C . VAL A 1 84 ? -4.819 -11.246 4.196 1.00 96.00 84 VAL A C 1
ATOM 700 O O . VAL A 1 84 ? -5.215 -12.356 4.541 1.00 96.00 84 VAL A O 1
ATOM 703 N N . PHE A 1 85 ? -5.596 -10.423 3.481 1.00 97.31 85 PHE A N 1
ATOM 704 C CA . PHE A 1 85 ? -6.977 -10.746 3.088 1.00 97.31 85 PHE A CA 1
ATOM 705 C C . PHE A 1 85 ? -7.093 -11.292 1.665 1.00 97.31 85 PHE A C 1
ATOM 707 O O . PHE A 1 85 ? -8.033 -12.025 1.369 1.00 97.31 85 PHE A O 1
ATOM 714 N N . ALA A 1 86 ? -6.182 -10.900 0.774 1.00 97.06 86 ALA A N 1
ATOM 715 C CA . ALA A 1 86 ? -6.193 -11.301 -0.630 1.00 97.06 86 ALA A CA 1
ATOM 716 C C . ALA A 1 86 ? -4.756 -11.465 -1.157 1.00 97.06 86 ALA A C 1
ATOM 718 O O . ALA A 1 86 ? -4.345 -10.694 -2.032 1.00 97.06 86 ALA A O 1
ATOM 719 N N . PRO A 1 87 ? -3.986 -12.439 -0.633 1.00 96.56 87 PRO A N 1
ATOM 720 C CA . PRO A 1 87 ? -2.555 -12.565 -0.909 1.00 96.56 87 PRO A CA 1
ATOM 721 C C . PRO A 1 87 ? -2.274 -12.755 -2.398 1.00 96.56 87 PRO A C 1
ATOM 723 O O . PRO A 1 87 ? -1.428 -12.054 -2.942 1.00 96.56 87 PRO A O 1
ATOM 726 N N . ASP A 1 88 ? -3.044 -13.603 -3.083 1.00 97.56 88 ASP A N 1
ATOM 727 C CA . ASP A 1 88 ? -2.860 -13.865 -4.515 1.00 97.56 88 ASP A CA 1
ATOM 728 C C . ASP A 1 88 ? -3.053 -12.593 -5.349 1.00 97.56 88 ASP A C 1
ATOM 730 O O . ASP A 1 88 ? -2.195 -12.215 -6.145 1.00 97.56 88 ASP A O 1
ATOM 734 N N . LYS A 1 89 ? -4.154 -11.864 -5.115 1.00 98.12 89 LYS A N 1
ATOM 735 C CA . LYS A 1 89 ? -4.455 -10.632 -5.857 1.00 98.12 89 LYS A CA 1
ATOM 736 C C . LYS A 1 89 ? -3.456 -9.519 -5.537 1.00 98.12 89 LYS A C 1
ATOM 738 O O . LYS A 1 89 ? -3.007 -8.820 -6.445 1.00 98.12 89 LYS A O 1
ATOM 743 N N . ALA A 1 90 ? -3.095 -9.354 -4.265 1.00 98.19 90 ALA A N 1
ATOM 744 C CA . ALA A 1 90 ? -2.092 -8.384 -3.841 1.00 98.19 90 ALA A CA 1
ATOM 745 C C . ALA A 1 90 ? -0.717 -8.696 -4.452 1.00 98.19 90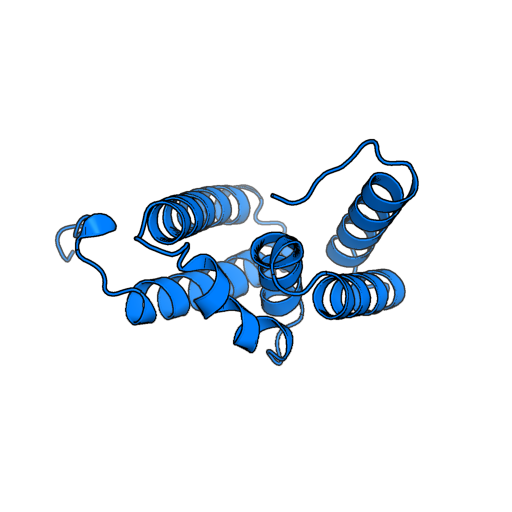 ALA A C 1
ATOM 747 O O . ALA A 1 90 ? -0.063 -7.795 -4.978 1.00 98.19 90 ALA A O 1
ATOM 748 N N . ARG A 1 91 ? -0.315 -9.972 -4.468 1.00 98.19 91 ARG A N 1
ATOM 749 C CA . ARG A 1 91 ? 0.919 -10.433 -5.109 1.00 98.19 91 ARG A CA 1
ATOM 750 C C . ARG A 1 91 ? 0.927 -10.124 -6.601 1.00 98.19 91 ARG A C 1
ATOM 752 O O . ARG A 1 91 ? 1.866 -9.487 -7.065 1.00 98.19 91 ARG A O 1
ATOM 759 N N . THR A 1 92 ? -0.141 -10.460 -7.326 1.00 98.44 92 THR A N 1
ATOM 760 C CA . THR A 1 92 ? -0.266 -10.130 -8.756 1.00 98.44 92 THR A CA 1
ATOM 761 C C . THR A 1 92 ? -0.142 -8.626 -9.013 1.00 98.44 92 THR A C 1
ATOM 763 O O . THR A 1 92 ? 0.494 -8.200 -9.978 1.00 98.44 92 THR A O 1
ATOM 766 N N . VAL A 1 93 ? -0.717 -7.781 -8.150 1.00 98.56 93 VAL A N 1
ATOM 767 C CA . VAL A 1 93 ? -0.538 -6.325 -8.249 1.00 98.56 93 VAL A CA 1
ATOM 768 C C . VAL A 1 93 ? 0.933 -5.935 -8.080 1.00 98.56 93 VAL A C 1
ATOM 770 O O . VAL A 1 93 ? 1.445 -5.168 -8.896 1.00 98.56 93 VAL A O 1
ATOM 773 N N . LEU A 1 94 ? 1.625 -6.463 -7.067 1.00 98.44 94 LEU A N 1
ATOM 774 C CA . LEU A 1 94 ? 3.043 -6.175 -6.831 1.00 98.44 94 LEU A CA 1
ATOM 775 C C . LEU A 1 94 ? 3.928 -6.653 -7.993 1.00 98.44 94 LEU A C 1
ATOM 777 O O . LEU A 1 94 ? 4.793 -5.901 -8.436 1.00 98.44 94 LEU A O 1
ATOM 781 N N . GLU A 1 95 ? 3.679 -7.839 -8.552 1.00 98.44 95 GLU A N 1
ATOM 782 C CA . GLU A 1 95 ? 4.401 -8.376 -9.719 1.00 98.44 95 GLU A CA 1
ATOM 783 C C . GLU A 1 95 ? 4.227 -7.492 -10.960 1.00 98.44 95 GLU A C 1
ATOM 785 O O . GLU A 1 95 ? 5.196 -7.161 -11.653 1.00 98.44 95 GLU A O 1
ATOM 790 N N . ASN A 1 96 ? 2.996 -7.043 -11.222 1.00 98.31 96 ASN A N 1
ATOM 791 C CA . ASN A 1 96 ? 2.696 -6.116 -12.314 1.00 98.31 96 ASN A CA 1
ATOM 792 C C . ASN A 1 96 ? 3.407 -4.765 -12.134 1.00 98.31 96 ASN A C 1
ATOM 794 O O . ASN A 1 96 ? 3.845 -4.145 -13.104 1.00 98.31 96 ASN A O 1
ATOM 798 N N . ILE A 1 97 ? 3.545 -4.289 -10.895 1.00 98.25 97 ILE A N 1
ATOM 799 C CA . ILE A 1 97 ? 4.270 -3.048 -10.600 1.00 98.25 97 ILE A CA 1
ATOM 800 C C . ILE A 1 97 ? 5.777 -3.253 -10.757 1.00 98.25 97 ILE A C 1
ATOM 802 O O . ILE A 1 97 ? 6.424 -2.436 -11.414 1.00 98.25 97 ILE A O 1
ATOM 806 N N . ALA A 1 98 ? 6.331 -4.347 -10.235 1.00 98.19 98 ALA A N 1
ATOM 807 C CA . ALA A 1 98 ? 7.748 -4.678 -10.358 1.00 98.19 98 ALA A CA 1
ATOM 808 C C . ALA A 1 98 ? 8.179 -4.809 -11.831 1.00 98.19 98 ALA A C 1
ATOM 810 O O . ALA A 1 98 ? 9.197 -4.257 -12.250 1.00 98.19 98 ALA A O 1
ATOM 811 N N . SER A 1 99 ? 7.352 -5.454 -12.657 1.00 97.88 99 SER A N 1
ATOM 812 C CA . SER A 1 99 ? 7.597 -5.611 -14.098 1.00 97.88 99 SER A CA 1
ATOM 813 C C . SER A 1 99 ? 7.405 -4.327 -14.917 1.00 97.88 99 SER A C 1
ATOM 815 O O . SER A 1 99 ? 7.932 -4.224 -16.025 1.00 97.88 99 SER A O 1
ATOM 817 N N . SER A 1 100 ? 6.724 -3.308 -14.379 1.00 96.75 100 SER A N 1
ATOM 818 C CA . SER A 1 100 ? 6.421 -2.062 -15.103 1.00 96.75 100 SER A CA 1
ATOM 819 C C . SER A 1 100 ? 7.637 -1.178 -15.410 1.00 96.75 100 SER A C 1
ATOM 821 O O . SER A 1 100 ? 7.528 -0.250 -16.214 1.00 96.75 100 SER A O 1
ATOM 823 N N . ARG A 1 101 ? 8.777 -1.413 -14.739 1.00 93.62 101 ARG A N 1
ATOM 824 C CA . ARG A 1 101 ? 9.993 -0.572 -14.788 1.00 93.62 101 ARG A CA 1
ATOM 825 C C . ARG A 1 101 ? 9.757 0.907 -14.429 1.00 93.62 101 ARG A C 1
ATOM 827 O O . ARG A 1 101 ? 10.564 1.770 -14.772 1.00 93.62 101 ARG A O 1
ATOM 834 N N . ARG A 1 102 ? 8.663 1.224 -13.725 1.00 93.94 102 ARG A N 1
ATOM 835 C CA . ARG A 1 102 ? 8.380 2.564 -13.186 1.00 93.94 102 ARG A CA 1
ATOM 836 C C . ARG A 1 102 ? 9.096 2.757 -11.851 1.00 93.94 102 ARG A C 1
ATOM 838 O O . ARG A 1 102 ? 8.521 2.547 -10.786 1.00 93.94 102 ARG A O 1
ATOM 845 N N . PHE A 1 103 ? 10.367 3.130 -11.913 1.00 92.69 103 PHE A N 1
ATOM 846 C CA . PHE A 1 103 ? 11.163 3.410 -10.720 1.00 92.69 103 PHE A CA 1
ATOM 847 C C . PHE A 1 103 ? 10.776 4.752 -10.071 1.00 92.69 103 PHE A C 1
ATOM 849 O O . PHE A 1 103 ? 10.378 5.671 -10.789 1.00 92.69 103 PHE A O 1
ATOM 856 N N . PRO A 1 104 ? 10.882 4.870 -8.733 1.00 93.69 104 PRO A N 1
ATOM 857 C CA . PRO A 1 104 ? 11.420 3.867 -7.798 1.00 93.69 104 PRO A CA 1
ATOM 858 C C . PRO A 1 104 ? 10.427 2.757 -7.400 1.00 93.69 104 PRO A C 1
ATOM 860 O O . PRO A 1 104 ? 10.862 1.689 -6.985 1.00 93.69 104 PRO A O 1
ATOM 863 N N . LEU A 1 105 ? 9.122 2.946 -7.628 1.00 94.88 105 LEU A N 1
ATOM 864 C CA . LEU A 1 105 ? 8.055 2.050 -7.152 1.00 94.88 105 LEU A CA 1
ATOM 865 C C . LEU A 1 105 ? 8.196 0.587 -7.619 1.00 94.88 105 LEU A C 1
ATOM 867 O O . LEU A 1 105 ? 7.903 -0.339 -6.869 1.00 94.88 105 LEU A O 1
ATOM 871 N N . ALA A 1 106 ? 8.663 0.367 -8.852 1.00 97.12 106 ALA A N 1
ATOM 872 C CA . ALA A 1 106 ? 8.954 -0.972 -9.369 1.00 97.12 106 ALA A CA 1
ATOM 873 C C . ALA A 1 106 ? 10.070 -1.683 -8.579 1.00 97.12 106 ALA A C 1
ATOM 875 O O . ALA A 1 106 ? 9.996 -2.890 -8.360 1.00 97.12 106 ALA A O 1
ATOM 876 N N . GLY A 1 107 ? 11.082 -0.935 -8.126 1.00 97.06 107 GLY A N 1
ATOM 877 C CA . GLY A 1 107 ? 12.148 -1.458 -7.273 1.00 97.06 107 GLY A CA 1
ATOM 878 C C . GLY A 1 107 ? 11.622 -1.846 -5.895 1.00 97.06 107 GLY A C 1
ATOM 879 O O . GLY A 1 107 ? 11.883 -2.956 -5.438 1.00 97.06 107 GLY A O 1
ATOM 880 N N . ASP A 1 108 ? 10.805 -0.983 -5.287 1.00 95.69 108 ASP A N 1
ATOM 881 C CA . ASP A 1 108 ? 10.173 -1.259 -3.992 1.00 95.69 108 ASP A CA 1
ATOM 882 C C . ASP A 1 108 ? 9.293 -2.515 -4.051 1.00 95.69 108 ASP A C 1
ATOM 884 O O . ASP A 1 108 ? 9.409 -3.396 -3.202 1.00 95.69 108 ASP A O 1
ATOM 888 N N . ALA A 1 109 ? 8.464 -2.648 -5.092 1.00 97.50 109 ALA A N 1
ATOM 889 C CA . ALA A 1 109 ? 7.642 -3.840 -5.298 1.00 97.50 109 ALA A CA 1
ATOM 890 C C . ALA A 1 109 ? 8.488 -5.115 -5.448 1.00 97.50 109 ALA A C 1
ATOM 892 O O . ALA A 1 109 ? 8.152 -6.143 -4.865 1.00 97.50 109 ALA A O 1
ATOM 893 N N . GLY A 1 110 ? 9.601 -5.044 -6.185 1.00 97.81 110 GLY A N 1
ATOM 894 C CA . GLY A 1 110 ? 10.527 -6.166 -6.337 1.00 97.81 110 GLY A CA 1
ATOM 895 C C . GLY A 1 110 ? 11.177 -6.588 -5.017 1.00 97.81 110 GLY A C 1
ATOM 896 O O . GLY A 1 110 ? 11.235 -7.779 -4.722 1.00 97.81 110 GLY A O 1
ATOM 897 N N . MET A 1 111 ? 11.614 -5.626 -4.197 1.00 97.38 111 MET A N 1
ATOM 898 C CA . MET A 1 111 ? 12.181 -5.917 -2.874 1.00 97.38 111 MET A CA 1
ATOM 899 C C . MET A 1 111 ? 11.157 -6.577 -1.947 1.00 97.38 111 MET A C 1
ATOM 901 O O . MET A 1 111 ? 11.490 -7.534 -1.253 1.00 97.38 111 MET A O 1
ATOM 905 N N . ILE A 1 112 ? 9.906 -6.110 -1.970 1.00 97.00 112 ILE A N 1
ATOM 906 C CA . ILE A 1 112 ? 8.819 -6.692 -1.173 1.00 97.00 112 ILE A CA 1
ATOM 907 C C . ILE A 1 112 ? 8.544 -8.133 -1.606 1.00 97.00 112 ILE A C 1
ATOM 909 O O . ILE A 1 112 ? 8.465 -9.010 -0.755 1.00 97.00 112 ILE A O 1
ATOM 913 N N . LEU A 1 113 ? 8.452 -8.400 -2.912 1.00 97.81 113 LEU A N 1
ATOM 914 C CA . LEU A 1 113 ? 8.267 -9.760 -3.429 1.00 97.81 113 LEU A CA 1
ATOM 915 C C . LEU A 1 113 ? 9.417 -10.687 -3.026 1.00 97.81 113 LEU A C 1
ATOM 917 O O . LEU A 1 113 ? 9.157 -11.787 -2.550 1.00 97.81 113 LEU A O 1
ATOM 921 N N . SER A 1 114 ? 10.667 -10.227 -3.147 1.00 97.69 114 SER A N 1
ATOM 922 C CA . SER A 1 114 ? 11.836 -11.002 -2.715 1.00 97.69 114 SER A CA 1
ATOM 923 C C . SER A 1 114 ? 11.751 -11.367 -1.234 1.00 97.69 114 SER A C 1
ATOM 925 O O . SER A 1 114 ? 11.936 -12.528 -0.890 1.00 97.69 114 SER A O 1
ATOM 927 N N . ALA A 1 115 ? 11.419 -10.396 -0.377 1.00 96.38 115 ALA A N 1
ATOM 928 C CA . ALA A 1 115 ? 11.300 -10.612 1.062 1.00 96.38 115 ALA A CA 1
ATOM 929 C C . ALA A 1 115 ? 10.128 -11.543 1.430 1.00 96.38 115 ALA A C 1
ATOM 931 O O . ALA A 1 115 ? 10.185 -12.275 2.416 1.00 96.38 115 ALA A O 1
ATOM 932 N N . LEU A 1 116 ? 9.039 -11.521 0.655 1.00 95.31 116 LEU A N 1
ATOM 933 C CA . LEU A 1 116 ? 7.936 -12.468 0.824 1.00 95.31 116 LEU A CA 1
ATOM 934 C C . LEU A 1 116 ? 8.349 -13.892 0.420 1.00 95.31 116 LEU A C 1
ATOM 936 O O . LEU A 1 116 ? 7.967 -14.843 1.099 1.00 95.31 116 LEU A O 1
ATOM 940 N N . ASP A 1 117 ? 9.132 -14.037 -0.651 1.00 95.75 117 ASP A N 1
ATOM 941 C CA . ASP A 1 117 ? 9.552 -15.337 -1.192 1.00 95.75 117 ASP A CA 1
ATOM 942 C C . ASP A 1 117 ? 10.618 -16.031 -0.353 1.00 95.75 117 ASP A C 1
ATOM 944 O O . ASP A 1 117 ? 10.581 -17.250 -0.186 1.00 95.75 117 ASP A O 1
ATOM 948 N N . ASP A 1 118 ? 11.555 -15.265 0.201 1.00 95.25 118 ASP A N 1
ATOM 949 C CA . ASP A 1 118 ? 12.580 -15.792 1.104 1.00 95.25 118 ASP A CA 1
ATOM 950 C C . ASP A 1 118 ? 12.095 -15.915 2.563 1.00 95.25 118 ASP A C 1
ATOM 952 O O . ASP A 1 118 ? 12.795 -16.472 3.414 1.00 95.25 118 ASP A O 1
ATOM 956 N N . GLY A 1 119 ? 10.883 -15.428 2.856 1.00 91.81 119 GLY A N 1
ATOM 957 C CA . GLY A 1 119 ? 10.251 -15.483 4.172 1.00 91.81 119 GLY A CA 1
ATOM 958 C C . GLY A 1 119 ? 10.827 -14.512 5.209 1.00 91.81 119 GLY A C 1
ATOM 959 O O . GLY A 1 119 ? 10.450 -14.593 6.384 1.00 91.81 119 GLY A O 1
ATOM 960 N N . THR A 1 120 ? 11.722 -13.599 4.819 1.00 92.50 120 THR A N 1
ATOM 961 C CA . THR A 1 120 ? 12.281 -12.565 5.708 1.00 92.50 120 THR A CA 1
ATOM 962 C C . THR A 1 120 ? 11.309 -11.407 5.942 1.00 92.50 120 THR A C 1
ATOM 964 O O . THR A 1 120 ? 11.367 -10.750 6.984 1.00 92.50 120 THR A O 1
ATOM 967 N N . GLY A 1 121 ? 10.386 -11.178 5.005 1.00 86.94 121 GLY A N 1
ATOM 968 C CA . GLY A 1 121 ? 9.340 -10.164 5.059 1.00 86.94 121 GLY A CA 1
ATOM 969 C C . GLY A 1 121 ? 7.957 -10.749 5.341 1.00 86.94 121 GLY A C 1
ATOM 970 O O . GLY A 1 121 ? 7.617 -11.854 4.922 1.00 86.94 121 GLY A O 1
ATOM 971 N N . LYS A 1 122 ? 7.125 -9.977 6.046 1.00 86.12 122 LYS A N 1
ATOM 972 C CA . LYS A 1 122 ? 5.704 -10.278 6.261 1.00 86.12 122 LYS A CA 1
ATOM 973 C C . LYS A 1 122 ? 4.885 -9.010 6.060 1.00 86.12 122 LYS A C 1
ATOM 975 O O . LYS A 1 122 ? 5.296 -7.941 6.502 1.00 86.12 122 LYS A O 1
ATOM 980 N N . LEU A 1 123 ? 3.733 -9.155 5.414 1.00 86.62 123 LEU A N 1
ATOM 981 C CA . LEU A 1 123 ? 2.722 -8.110 5.289 1.00 86.62 123 LEU A CA 1
ATOM 982 C C . LEU A 1 123 ? 1.533 -8.514 6.166 1.00 86.62 123 LEU A C 1
ATOM 984 O O . LEU A 1 123 ? 0.861 -9.506 5.874 1.00 86.62 123 LEU A O 1
ATOM 988 N N . ASP A 1 124 ? 1.343 -7.798 7.274 1.00 70.06 124 ASP A N 1
ATOM 989 C CA . ASP A 1 124 ? 0.372 -8.098 8.333 1.00 70.06 124 ASP A CA 1
ATOM 990 C C . ASP A 1 124 ? -0.774 -7.088 8.416 1.00 70.06 124 ASP A C 1
ATOM 992 O O . ASP A 1 124 ? -0.651 -5.940 7.945 1.00 70.06 124 ASP A O 1
#

Secondary structure (DSSP, 8-state):
------GGGS-HHHHHHHHHHHHHHHHHHHHTT-HHHHHHHHHHHHHHHHHHHHSTT-GGGGGGGGGG-SSHHHHHHHHHHTTTT-HHHHHHHHHHHHHTT-TTHHHHHHHHHHHHHTTS----

Foldseek 3Di:
DPDPDDLLPDDLVVLLVLLLVLLVQLVVCVVVVVVVSNVVSVVVNVSSQVSQCPDVPRNLVVLVVQCPPPDLSSVLVNLLSCCVPPVPSSLVSLVCLLVVPPPPSVVVSVVQNVCVVVVVDDRD